Protein AF-A0ABD2MY37-F1 (afdb_monomer)

InterPro domains:
  IPR015381 XLF-like, N-terminal [PF09302] (1-107)
  IPR038051 XRCC4-like, N-terminal domain superfamily [G3DSA:2.170.210.10] (1-122)
  IPR052287 Non-homologous end-joining factor [PTHR32235] (2-159)

Secondary structure (DSSP, 8-state):
--EEEEETTEEEEEEEEE-SSEEEEEEE-SS-EEEEEEEHHHHHHHHHHH-TT----HHHHHHHHHHHHHTGGG-SEEEEEE-SSEEEEEEEEEETTEEEEEEEEEEEPPHHHHIIIIIHHHHHHHHHHHHHHHHHHHHHHHHHHHHHHHHHHT---SS--

Foldseek 3Di:
DWDWDDDPNAIKIWDWDDDPFWIWIWIDSPVWIWIDIGGLVRQVVQQCVQCVPDDDDSVVSVVVVVVCNVVVNQFPDWDWDDDPFWIKIWTWHDDPPDIRIGIDITGTDDPVVCCVPPVVVVVVVVVVVVVVVVVVVVVVVVVVVVVVVCVVPPDDDPPDD

Structure (mmCIF, N/CA/C/O backbone):
data_AF-A0ABD2MY37-F1
#
_entry.id   AF-A0ABD2MY37-F1
#
loop_
_atom_site.group_PDB
_atom_site.id
_atom_site.type_symbol
_atom_site.label_atom_id
_atom_site.label_alt_id
_atom_site.label_comp_id
_atom_site.label_asym_id
_atom_site.label_entity_id
_atom_site.label_seq_id
_atom_site.pdbx_PDB_ins_code
_atom_site.Cartn_x
_atom_site.Cartn_y
_atom_site.Cartn_z
_atom_site.occupancy
_atom_site.B_iso_or_equiv
_atom_site.auth_seq_id
_atom_site.auth_comp_id
_atom_site.auth_asym_id
_atom_site.auth_atom_id
_atom_site.pdbx_PDB_model_num
ATOM 1 N N . MET A 1 1 ? 4.924 -0.100 2.581 1.00 70.81 1 MET A N 1
ATOM 2 C CA . MET A 1 1 ? 4.901 -0.803 1.271 1.00 70.81 1 MET A CA 1
ATOM 3 C C . MET A 1 1 ? 3.492 -1.352 1.053 1.00 70.81 1 MET A C 1
ATOM 5 O O . MET A 1 1 ? 2.843 -1.621 2.055 1.00 70.81 1 MET A O 1
ATOM 9 N N . TRP A 1 2 ? 2.997 -1.470 -0.186 1.00 82.44 2 TRP A N 1
ATOM 10 C CA . TRP A 1 2 ? 1.712 -2.143 -0.443 1.00 82.44 2 TRP A CA 1
ATOM 11 C C . TRP A 1 2 ? 1.856 -3.650 -0.199 1.00 82.44 2 TRP A C 1
ATOM 13 O O . TRP A 1 2 ? 2.855 -4.245 -0.603 1.00 82.44 2 TRP A O 1
ATOM 23 N N . LYS A 1 3 ? 0.879 -4.252 0.475 1.00 85.56 3 LYS A N 1
ATOM 24 C CA . LYS A 1 3 ? 0.819 -5.679 0.797 1.00 85.56 3 LYS A CA 1
ATOM 25 C C . LYS A 1 3 ? -0.446 -6.271 0.202 1.00 85.56 3 LYS A C 1
ATOM 27 O O . LYS A 1 3 ? -1.499 -5.656 0.299 1.00 85.56 3 LYS A O 1
ATOM 32 N N . THR A 1 4 ? -0.337 -7.441 -0.411 1.00 87.56 4 THR A N 1
ATOM 33 C CA . THR A 1 4 ? -1.472 -8.180 -0.967 1.00 87.56 4 THR A CA 1
ATOM 34 C C . THR A 1 4 ? -1.980 -9.203 0.040 1.00 87.56 4 THR A C 1
ATOM 36 O O . THR A 1 4 ? -1.179 -9.832 0.731 1.00 87.56 4 THR A O 1
ATOM 39 N N . PHE A 1 5 ? -3.296 -9.393 0.084 1.00 85.94 5 PHE A N 1
ATOM 40 C CA . PHE A 1 5 ? -3.937 -10.484 0.815 1.00 85.94 5 PHE A CA 1
ATOM 41 C C . PHE A 1 5 ? -5.226 -10.916 0.113 1.00 85.94 5 PHE A C 1
ATOM 43 O O . PHE A 1 5 ? -5.773 -10.181 -0.714 1.00 85.94 5 PHE A O 1
ATOM 50 N N . VAL A 1 6 ? -5.691 -12.128 0.415 1.00 84.81 6 V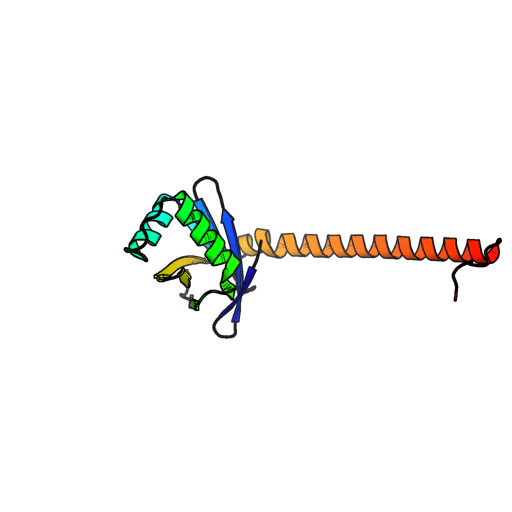AL A N 1
ATOM 51 C CA . VAL A 1 6 ? -6.912 -12.698 -0.166 1.00 84.81 6 VAL A CA 1
ATOM 52 C C . VAL A 1 6 ? -7.957 -12.838 0.931 1.00 84.81 6 VAL A C 1
ATOM 54 O O . VAL A 1 6 ? -7.678 -13.389 1.991 1.00 84.81 6 VAL A O 1
ATOM 57 N N . CYS A 1 7 ? -9.160 -12.333 0.676 1.00 83.50 7 CYS A N 1
ATOM 58 C CA . CYS A 1 7 ? -10.301 -12.436 1.580 1.00 83.50 7 CYS A CA 1
ATOM 59 C C . CYS A 1 7 ? -11.554 -12.703 0.738 1.00 83.50 7 CYS A C 1
ATOM 61 O O . CYS A 1 7 ? -11.788 -12.007 -0.252 1.00 83.50 7 CYS A O 1
ATOM 63 N N . ASP A 1 8 ? -12.320 -13.738 1.086 1.00 77.12 8 ASP A N 1
ATOM 64 C CA . ASP A 1 8 ? -13.559 -14.134 0.400 1.00 77.12 8 ASP A CA 1
ATOM 65 C C . ASP A 1 8 ? -13.419 -14.213 -1.135 1.00 77.12 8 ASP A C 1
ATOM 67 O O . ASP A 1 8 ? -14.175 -13.593 -1.885 1.00 77.12 8 ASP A O 1
ATOM 71 N N . ASN A 1 9 ? -12.396 -14.941 -1.610 1.00 79.75 9 ASN A N 1
ATOM 72 C CA . ASN A 1 9 ? -12.017 -15.099 -3.027 1.00 79.75 9 ASN A CA 1
ATOM 73 C C . ASN A 1 9 ? -11.660 -13.806 -3.785 1.00 79.75 9 ASN A C 1
ATOM 75 O O . ASN A 1 9 ? -11.432 -13.851 -4.993 1.00 79.75 9 ASN A O 1
ATOM 79 N N . ASN A 1 10 ? -11.563 -12.667 -3.102 1.00 84.31 10 ASN A N 1
ATOM 80 C CA . ASN A 1 10 ? -11.153 -11.401 -3.693 1.00 84.31 10 ASN A CA 1
ATOM 81 C C . ASN A 1 10 ? -9.738 -11.031 -3.245 1.00 84.31 10 ASN A C 1
ATOM 83 O O . ASN A 1 10 ? -9.351 -11.240 -2.093 1.00 84.31 10 ASN A O 1
ATOM 87 N N . GLN A 1 11 ? -8.966 -10.461 -4.168 1.00 86.44 11 GLN A N 1
ATOM 88 C CA . GLN A 1 11 ? -7.625 -9.968 -3.887 1.00 86.44 11 GLN A CA 1
ATOM 89 C C 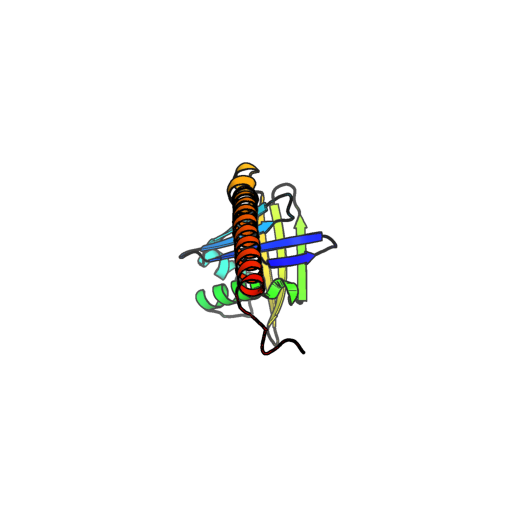. GLN A 1 11 ? -7.686 -8.497 -3.483 1.00 86.44 11 GLN A C 1
ATOM 91 O O . GLN A 1 11 ? -8.254 -7.667 -4.192 1.00 86.44 11 GLN A O 1
ATOM 96 N N . TYR A 1 12 ? -7.059 -8.184 -2.356 1.00 88.75 12 TYR A N 1
ATOM 97 C CA . TYR A 1 12 ? -6.966 -6.835 -1.822 1.00 88.75 12 TYR A CA 1
ATOM 98 C C . TYR A 1 12 ? -5.509 -6.427 -1.657 1.00 88.75 12 TYR A C 1
ATOM 100 O O . TYR A 1 12 ? -4.619 -7.264 -1.472 1.00 88.75 12 TYR A O 1
ATOM 108 N N . ILE A 1 13 ? -5.272 -5.120 -1.704 1.00 88.50 13 ILE A N 1
ATOM 109 C CA . ILE A 1 13 ? -3.998 -4.505 -1.355 1.00 88.50 13 ILE A CA 1
ATOM 110 C C . ILE A 1 13 ? -4.186 -3.521 -0.207 1.00 88.50 13 ILE A C 1
ATOM 112 O O . ILE A 1 13 ? -5.092 -2.696 -0.236 1.00 88.50 13 ILE A O 1
ATOM 116 N N . ILE A 1 14 ? -3.321 -3.588 0.799 1.00 89.44 14 ILE A N 1
ATOM 117 C CA . ILE A 1 14 ? -3.320 -2.688 1.952 1.00 89.44 14 ILE A CA 1
ATOM 118 C C . ILE A 1 14 ? -1.970 -1.991 2.089 1.00 89.44 14 ILE A C 1
ATOM 120 O O . ILE A 1 14 ? -0.916 -2.562 1.803 1.00 89.44 14 ILE A O 1
ATOM 124 N N . LYS A 1 15 ? -1.990 -0.734 2.516 1.00 87.62 15 LYS A N 1
ATOM 125 C CA . LYS A 1 15 ? -0.801 0.060 2.808 1.00 87.62 15 LYS A CA 1
ATOM 126 C C . LYS A 1 15 ? -1.043 0.886 4.055 1.00 87.62 15 LYS A C 1
ATOM 128 O O . LYS A 1 15 ? -2.003 1.646 4.123 1.00 87.62 15 LYS A O 1
ATOM 133 N N . VAL A 1 16 ? -0.096 0.804 4.978 1.00 87.81 16 VAL A N 1
ATOM 134 C CA . VAL A 1 16 ? -0.012 1.700 6.131 1.00 87.81 16 VAL A CA 1
ATOM 135 C C . VAL A 1 16 ? 1.004 2.786 5.837 1.00 87.81 16 VAL A C 1
ATOM 137 O O . VAL A 1 16 ? 2.106 2.502 5.356 1.00 87.81 16 VAL A O 1
ATOM 140 N N . VAL A 1 17 ? 0.624 4.024 6.121 1.00 85.81 17 VAL A N 1
ATOM 141 C CA . VAL A 1 17 ? 1.510 5.181 6.129 1.00 85.81 17 VAL A CA 1
ATOM 142 C C . VAL A 1 17 ? 1.514 5.725 7.556 1.00 85.81 17 VAL A C 1
ATOM 144 O O . VAL A 1 17 ? 0.526 6.328 7.978 1.00 85.81 17 VAL A O 1
ATOM 147 N N . PRO A 1 18 ? 2.580 5.470 8.333 1.00 81.19 18 PRO A N 1
ATOM 148 C CA . PRO A 1 18 ? 2.739 6.124 9.620 1.00 81.19 18 PRO A CA 1
ATOM 149 C C . PRO A 1 18 ? 3.044 7.607 9.375 1.00 81.19 18 PRO A C 1
ATOM 151 O O . PRO A 1 18 ? 4.025 7.933 8.710 1.00 81.19 18 PRO A O 1
ATOM 154 N N . LEU A 1 19 ? 2.201 8.493 9.901 1.00 82.44 19 LEU A N 1
ATOM 155 C CA . LEU A 1 19 ? 2.465 9.927 10.008 1.00 82.44 19 LEU A CA 1
ATOM 156 C C . LEU A 1 19 ? 2.884 10.252 11.457 1.00 82.44 19 LEU A C 1
ATOM 158 O O . LEU A 1 19 ? 2.853 9.381 12.339 1.00 82.44 19 LEU A O 1
ATOM 162 N N . GLU A 1 20 ? 3.317 11.493 11.700 1.00 75.56 20 GLU A N 1
ATOM 163 C CA . GLU A 1 20 ? 3.794 11.937 13.021 1.00 75.56 20 GLU A CA 1
ATOM 164 C C . GLU A 1 20 ? 2.711 11.763 14.095 1.00 75.56 20 GLU A C 1
ATOM 166 O O . GLU A 1 20 ? 2.955 11.089 15.093 1.00 75.56 20 GLU A O 1
ATOM 171 N N . ASN A 1 21 ? 1.486 12.236 13.834 1.00 78.12 21 ASN A N 1
ATOM 172 C CA . ASN A 1 21 ? 0.380 12.246 14.808 1.00 78.12 21 ASN A CA 1
ATOM 173 C C . ASN A 1 21 ? -0.788 11.307 14.462 1.00 78.12 21 ASN A C 1
ATOM 175 O O . ASN A 1 21 ? -1.758 11.197 15.216 1.00 78.12 21 ASN A O 1
ATOM 179 N N . CYS A 1 22 ? -0.721 10.640 13.313 1.00 84.75 22 CYS A N 1
ATOM 180 C CA . CYS A 1 22 ? -1.771 9.744 12.852 1.00 84.75 22 CYS A CA 1
ATOM 181 C C . CYS A 1 22 ? -1.207 8.554 12.075 1.00 84.75 22 CYS A C 1
ATOM 183 O O . CYS A 1 22 ? -0.044 8.517 11.669 1.00 84.75 22 CYS A O 1
ATOM 185 N N . ILE A 1 23 ? -2.045 7.546 11.883 1.00 85.38 23 ILE A N 1
ATOM 186 C CA . ILE A 1 23 ? -1.795 6.435 10.978 1.00 85.38 23 ILE A CA 1
ATOM 187 C C . ILE A 1 23 ? -2.839 6.502 9.882 1.00 85.38 23 ILE A C 1
ATOM 189 O O . ILE A 1 23 ? -4.039 6.510 10.152 1.00 85.38 23 ILE A O 1
ATOM 193 N N . GLN A 1 24 ? -2.370 6.512 8.642 1.00 87.62 24 GLN A N 1
ATOM 194 C CA . GLN A 1 24 ? -3.230 6.408 7.480 1.00 87.62 24 GLN A CA 1
ATOM 195 C C . GLN A 1 24 ? -3.181 4.976 6.952 1.00 87.62 24 GLN A C 1
ATOM 197 O O . GLN A 1 24 ? -2.118 4.462 6.590 1.00 87.62 24 GLN A O 1
ATOM 202 N N . VAL A 1 25 ? -4.343 4.336 6.882 1.00 88.25 25 VAL A N 1
ATOM 203 C CA . VAL A 1 25 ? -4.509 3.004 6.302 1.00 88.25 25 VAL A CA 1
ATOM 204 C C . VAL A 1 25 ? -5.254 3.151 4.987 1.00 88.25 25 VAL A C 1
ATOM 206 O O . VAL A 1 25 ? -6.350 3.701 4.941 1.00 88.25 25 VAL A O 1
ATOM 209 N N . ASN A 1 26 ? -4.646 2.663 3.910 1.00 87.88 26 ASN A N 1
ATOM 210 C CA . ASN A 1 26 ? -5.249 2.620 2.585 1.00 87.88 26 ASN A CA 1
ATOM 211 C C . ASN A 1 26 ? -5.486 1.164 2.191 1.00 87.88 26 ASN A C 1
ATOM 213 O O . ASN A 1 26 ? -4.550 0.365 2.209 1.00 87.88 26 ASN A O 1
ATOM 217 N N . LEU A 1 27 ? -6.708 0.835 1.795 1.00 89.06 27 LEU A N 1
ATOM 218 C CA . LEU A 1 27 ? -7.098 -0.470 1.274 1.00 89.06 27 LEU A CA 1
ATOM 219 C C . LEU A 1 27 ? -7.619 -0.294 -0.150 1.00 89.06 27 LEU A C 1
ATOM 221 O O . LEU A 1 27 ? -8.359 0.644 -0.413 1.00 89.06 27 LEU A O 1
ATOM 225 N N . SER A 1 28 ? -7.286 -1.187 -1.073 1.00 87.00 28 SER A N 1
ATOM 226 C CA . SER A 1 28 ? -7.844 -1.166 -2.423 1.00 87.00 28 SER A CA 1
ATOM 227 C C . SER A 1 28 ? -8.128 -2.572 -2.934 1.00 87.00 28 SER A C 1
ATOM 229 O O . SER A 1 28 ? -7.407 -3.516 -2.624 1.00 87.00 28 SER A O 1
ATOM 231 N N . ASP A 1 29 ? -9.180 -2.701 -3.738 1.00 86.62 29 ASP A N 1
ATOM 232 C CA . ASP A 1 29 ? -9.508 -3.903 -4.515 1.00 86.62 29 ASP A CA 1
ATOM 233 C C . ASP A 1 29 ? -9.112 -3.758 -5.994 1.00 86.62 29 ASP A C 1
ATOM 235 O O . ASP A 1 29 ? -9.683 -4.406 -6.870 1.00 86.62 29 ASP A O 1
ATOM 239 N N . LEU A 1 30 ? -8.162 -2.855 -6.277 1.00 80.25 30 LEU A N 1
ATOM 240 C CA . LEU A 1 30 ? -7.703 -2.440 -7.610 1.00 80.25 30 LEU A CA 1
ATOM 241 C C . LEU A 1 30 ? -8.762 -1.726 -8.468 1.00 80.25 30 LEU A C 1
ATOM 243 O O . LEU A 1 30 ? -8.435 -1.254 -9.555 1.00 80.25 30 LEU A O 1
ATOM 247 N N . LYS A 1 31 ? -10.003 -1.606 -7.986 1.00 81.25 31 LYS A N 1
ATOM 248 C CA . LYS A 1 31 ? -11.080 -0.830 -8.622 1.00 81.25 31 LYS A CA 1
ATOM 249 C C . LYS A 1 31 ? -11.370 0.450 -7.854 1.00 81.25 31 LYS A C 1
ATOM 251 O O . LYS A 1 31 ? -11.595 1.502 -8.436 1.00 81.25 31 LYS A O 1
ATOM 256 N N . THR A 1 32 ? -11.379 0.336 -6.536 1.00 83.12 32 THR A N 1
ATOM 257 C CA . THR A 1 32 ? -11.668 1.408 -5.594 1.00 83.12 32 THR A CA 1
ATOM 258 C C . THR A 1 32 ? -10.631 1.407 -4.487 1.00 83.12 32 THR A C 1
ATOM 260 O O . THR A 1 32 ? -9.975 0.396 -4.222 1.00 83.12 32 THR A O 1
ATOM 263 N N . ILE A 1 33 ? -10.445 2.564 -3.861 1.00 86.75 33 ILE A N 1
ATOM 264 C CA . ILE A 1 33 ? -9.562 2.727 -2.713 1.00 86.75 33 ILE A CA 1
ATOM 265 C C . ILE A 1 33 ? -10.369 3.306 -1.558 1.00 86.75 33 ILE A C 1
ATOM 267 O O . ILE A 1 33 ? -11.174 4.225 -1.729 1.00 86.75 33 ILE A O 1
ATOM 271 N N . TRP A 1 34 ? -10.162 2.730 -0.385 1.00 90.44 34 TRP A N 1
ATOM 272 C CA . TRP A 1 34 ? -10.716 3.185 0.870 1.00 90.44 34 TRP A CA 1
ATOM 273 C C . TRP A 1 34 ? -9.592 3.639 1.785 1.00 90.44 34 TRP A C 1
ATOM 275 O O . TRP A 1 34 ? -8.512 3.045 1.800 1.00 90.44 34 TRP A O 1
ATOM 285 N N . ARG A 1 35 ? -9.858 4.687 2.558 1.00 89.38 35 ARG A N 1
ATOM 286 C CA . ARG A 1 35 ? -8.905 5.270 3.492 1.00 89.38 35 ARG A CA 1
ATOM 287 C C . ARG A 1 35 ? -9.539 5.494 4.846 1.00 89.38 35 ARG A C 1
ATOM 289 O O . ARG A 1 35 ? -10.676 5.957 4.946 1.00 89.38 35 ARG A O 1
ATOM 296 N N . GLU A 1 36 ? -8.754 5.219 5.871 1.00 90.31 36 GLU A N 1
ATOM 297 C CA . GLU A 1 36 ? -9.007 5.693 7.221 1.00 90.31 36 GLU A CA 1
ATOM 298 C C . GLU A 1 36 ? -7.760 6.403 7.746 1.00 90.31 36 GLU A C 1
ATOM 300 O O . GLU A 1 36 ? -6.635 5.943 7.535 1.00 90.31 36 GLU A O 1
ATOM 305 N N . GLU A 1 37 ? -7.972 7.528 8.421 1.00 86.75 37 GLU A N 1
ATOM 306 C CA . GLU A 1 37 ? -6.943 8.249 9.162 1.00 86.75 37 GLU A CA 1
ATOM 307 C C . GLU A 1 37 ? -7.290 8.171 10.648 1.00 86.75 37 GLU A C 1
ATOM 309 O O . GLU A 1 37 ? -8.348 8.627 11.082 1.00 86.75 37 GLU A O 1
ATOM 314 N N . LEU A 1 38 ? -6.408 7.551 11.427 1.00 84.38 38 LEU A N 1
ATOM 315 C CA . LEU A 1 38 ? -6.577 7.352 12.862 1.00 84.38 38 LEU A CA 1
ATOM 316 C C . LEU A 1 38 ? -5.535 8.178 13.611 1.00 84.38 38 LEU A C 1
ATOM 318 O O . LEU A 1 38 ? -4.338 7.991 13.402 1.00 84.38 38 LEU A O 1
ATOM 322 N N . SER A 1 39 ? -5.971 9.077 14.494 1.00 84.00 39 SER A N 1
ATOM 323 C CA . SER A 1 39 ? -5.079 9.736 15.457 1.00 84.00 39 SER A CA 1
ATOM 324 C C . SER A 1 39 ? -4.595 8.741 16.516 1.00 84.00 39 SER A C 1
ATOM 326 O O . SER A 1 39 ? -5.273 7.746 16.784 1.00 84.00 39 SER A O 1
ATOM 328 N N . HIS A 1 40 ? -3.445 9.009 17.144 1.00 77.44 40 HIS A N 1
ATOM 329 C CA . HIS A 1 40 ? -2.895 8.134 18.198 1.00 77.44 40 HIS A CA 1
ATOM 330 C C . HIS A 1 40 ? -3.863 7.922 19.367 1.00 77.44 40 HIS A C 1
ATOM 332 O O . HIS A 1 40 ? -3.985 6.803 19.868 1.00 77.44 40 HIS A O 1
ATOM 338 N N . GLU A 1 41 ? -4.614 8.961 19.737 1.00 75.19 41 GLU A N 1
ATOM 339 C CA . GLU A 1 41 ? -5.650 8.895 20.773 1.00 75.19 41 GLU A CA 1
ATOM 340 C C . GLU A 1 41 ? -6.788 7.947 20.373 1.00 75.19 41 GLU A C 1
ATOM 342 O O . GLU A 1 41 ? -7.142 7.033 21.119 1.00 75.19 41 GLU A O 1
ATOM 347 N N . ASN A 1 42 ? -7.330 8.106 19.159 1.00 79.00 42 ASN A N 1
ATOM 348 C CA . ASN A 1 42 ? -8.424 7.267 18.662 1.00 79.00 42 ASN A CA 1
ATOM 349 C C . ASN A 1 42 ? -7.989 5.814 18.485 1.00 79.00 42 ASN A C 1
ATOM 351 O O . ASN A 1 42 ? -8.755 4.891 18.757 1.00 79.00 42 ASN A O 1
ATOM 355 N N . LEU A 1 43 ? -6.753 5.614 18.042 1.00 78.69 43 LEU A N 1
ATOM 356 C CA . LEU A 1 43 ? -6.151 4.306 17.868 1.00 78.69 43 LEU A CA 1
ATOM 357 C C . LEU A 1 43 ? -5.978 3.600 19.216 1.00 78.69 43 LEU A C 1
ATOM 359 O O . LEU A 1 43 ? -6.385 2.448 19.353 1.00 78.69 43 LEU A O 1
ATOM 363 N N . SER A 1 44 ? -5.454 4.301 20.221 1.00 75.38 44 SER A N 1
ATOM 364 C CA . SER A 1 44 ? -5.276 3.760 21.572 1.00 75.38 44 SER A CA 1
ATOM 365 C C . SER A 1 44 ? -6.613 3.463 22.247 1.00 75.38 44 SER A C 1
ATOM 367 O O . SER A 1 44 ? -6.758 2.419 22.883 1.00 75.38 44 SER A O 1
ATOM 369 N N . ASN A 1 45 ? -7.613 4.330 22.069 1.00 78.75 45 ASN A N 1
ATOM 370 C CA . ASN A 1 45 ? -8.960 4.118 22.598 1.00 78.75 45 ASN A CA 1
ATOM 371 C C . ASN A 1 45 ? -9.633 2.905 21.948 1.00 78.75 45 ASN A C 1
ATOM 373 O O . ASN A 1 45 ? -10.048 1.994 22.661 1.00 78.75 45 ASN A O 1
ATOM 377 N N . ARG A 1 46 ? -9.646 2.817 20.610 1.00 79.19 46 ARG A N 1
ATOM 378 C CA . ARG A 1 46 ? -10.211 1.655 19.901 1.00 79.19 46 ARG A CA 1
ATOM 379 C C . ARG A 1 46 ? -9.477 0.360 20.222 1.00 79.19 46 ARG A C 1
ATOM 381 O O . ARG A 1 46 ? -10.103 -0.690 20.338 1.00 79.19 46 ARG A O 1
ATOM 388 N N . PHE A 1 47 ? -8.158 0.417 20.387 1.00 78.31 47 PHE A N 1
ATOM 389 C CA . PHE A 1 47 ? -7.379 -0.756 20.760 1.00 78.31 47 PHE A CA 1
ATOM 390 C C . PHE A 1 47 ? -7.726 -1.251 22.168 1.00 78.31 47 PHE A C 1
ATOM 392 O O . PHE A 1 47 ? -7.914 -2.453 22.349 1.00 78.31 47 PHE A O 1
ATOM 399 N N . LYS A 1 48 ? -7.865 -0.338 23.141 1.00 77.06 48 LYS A N 1
ATOM 400 C CA . LYS A 1 48 ? -8.296 -0.659 24.513 1.00 77.06 48 LYS A CA 1
ATOM 401 C C . LYS A 1 48 ? -9.731 -1.181 24.560 1.00 77.06 48 LYS A C 1
ATOM 403 O O . LYS A 1 48 ? -10.005 -2.120 25.299 1.00 77.06 48 LYS A O 1
ATOM 408 N N . GLU A 1 49 ? -10.635 -0.610 23.767 1.00 77.19 49 GLU A N 1
ATOM 409 C CA . GLU A 1 49 ? -12.018 -1.085 23.660 1.00 77.19 49 GLU A CA 1
ATOM 410 C C . GLU A 1 49 ? -12.087 -2.505 23.090 1.00 77.19 49 GLU A C 1
ATOM 412 O O . GLU A 1 49 ? -12.789 -3.357 23.635 1.00 77.19 49 GLU A O 1
ATOM 417 N N . ALA A 1 50 ? -11.328 -2.781 22.026 1.00 72.00 50 ALA A N 1
ATOM 418 C CA . ALA A 1 50 ? -11.314 -4.087 21.374 1.00 72.00 50 ALA A CA 1
ATOM 419 C C . ALA A 1 50 ? -10.526 -5.152 22.159 1.00 72.00 50 ALA A C 1
ATOM 421 O O . ALA A 1 50 ? -10.813 -6.343 22.029 1.00 72.00 50 ALA A O 1
ATOM 422 N N . ASN A 1 51 ? -9.549 -4.739 22.974 1.00 71.75 51 ASN A N 1
ATOM 423 C CA . ASN A 1 51 ? -8.645 -5.620 23.710 1.00 71.75 51 ASN A CA 1
ATOM 424 C C . ASN A 1 51 ? -8.466 -5.137 25.158 1.00 71.75 51 ASN A C 1
ATOM 426 O O . ASN A 1 51 ? -7.365 -4.782 25.575 1.00 71.75 51 ASN A O 1
ATOM 430 N N . GLN A 1 52 ? -9.545 -5.166 25.948 1.00 65.06 52 GLN A N 1
ATOM 431 C CA . GLN A 1 52 ? -9.551 -4.721 27.355 1.00 65.06 52 GLN A CA 1
ATOM 432 C C . GLN A 1 52 ? -8.485 -5.406 28.238 1.00 65.06 52 GLN A C 1
ATOM 434 O O . GLN A 1 52 ? -8.123 -4.882 29.288 1.00 65.06 52 GLN A O 1
ATOM 439 N N . SER A 1 53 ? -7.964 -6.564 27.820 1.00 60.16 53 SER A N 1
ATOM 440 C CA . SER A 1 53 ? -6.918 -7.326 28.511 1.00 60.16 53 SER A CA 1
ATOM 441 C C . SER A 1 53 ? -5.478 -6.948 28.128 1.00 60.16 53 SER A C 1
ATOM 443 O O . SER A 1 53 ? -4.547 -7.379 28.804 1.00 60.16 53 SER A O 1
ATOM 445 N N . LEU A 1 54 ? -5.267 -6.178 27.055 1.00 62.66 54 LEU A N 1
ATOM 446 C CA . LEU A 1 54 ? -3.943 -5.787 26.557 1.00 62.66 54 LEU A CA 1
ATOM 447 C C . LEU A 1 54 ? -3.634 -4.343 26.978 1.00 62.66 54 LEU A C 1
ATOM 449 O O . LEU A 1 54 ? -4.008 -3.378 26.316 1.00 62.66 54 LEU A O 1
ATOM 453 N N . GLY A 1 55 ? -2.939 -4.193 28.107 1.00 54.66 55 GLY A N 1
ATOM 454 C CA . GLY A 1 55 ? -2.371 -2.912 28.526 1.00 54.66 55 GLY A CA 1
ATOM 455 C C . GLY A 1 55 ? -1.117 -2.588 27.713 1.00 54.66 55 GLY A C 1
ATOM 456 O O . GLY A 1 55 ? -0.118 -3.294 27.821 1.00 54.66 55 GLY A O 1
ATOM 457 N N . GLY A 1 56 ? -1.157 -1.525 26.909 1.00 60.00 56 GLY A N 1
ATOM 458 C CA . GLY A 1 56 ? -0.015 -1.047 26.126 1.00 60.00 56 GLY A CA 1
ATOM 459 C C . GLY A 1 56 ? 0.070 0.480 26.104 1.00 60.00 56 GLY A C 1
ATOM 460 O O . GLY A 1 56 ? -0.950 1.167 26.166 1.00 60.00 56 GLY A O 1
ATOM 461 N N . THR A 1 57 ? 1.293 1.009 26.038 1.00 64.44 57 THR A N 1
ATOM 462 C CA . THR A 1 57 ? 1.574 2.417 25.720 1.00 64.44 57 THR A CA 1
ATOM 463 C C . THR A 1 57 ? 1.226 2.710 24.259 1.00 64.44 57 THR A C 1
ATOM 465 O O . THR A 1 57 ? 1.320 1.822 23.415 1.00 64.44 57 THR A O 1
ATOM 468 N N . GLU A 1 58 ? 0.838 3.949 23.946 1.00 67.62 58 GLU A N 1
ATOM 469 C CA . GLU A 1 58 ? 0.358 4.359 22.609 1.00 67.62 58 GLU A CA 1
ATOM 470 C C . GLU A 1 58 ? 1.338 3.986 21.481 1.00 67.62 58 GLU A C 1
ATOM 472 O O . GLU A 1 58 ? 0.939 3.531 20.409 1.00 67.62 58 GLU A O 1
ATOM 477 N N . GLU A 1 59 ? 2.636 4.099 21.759 1.00 67.88 59 GLU A N 1
ATOM 478 C CA . GLU A 1 59 ? 3.716 3.786 20.823 1.00 67.88 59 GLU A CA 1
ATOM 479 C C . GLU A 1 59 ? 3.813 2.279 20.522 1.00 67.88 59 GLU A C 1
ATOM 481 O O . GLU A 1 59 ? 3.913 1.878 19.362 1.00 67.88 59 GLU A O 1
ATOM 486 N N . ASN A 1 60 ? 3.638 1.431 21.540 1.00 74.44 60 ASN A N 1
ATOM 487 C CA . ASN A 1 60 ? 3.595 -0.023 21.376 1.00 74.44 60 ASN A CA 1
ATOM 488 C C . ASN A 1 60 ? 2.335 -0.455 20.603 1.00 74.44 60 ASN A C 1
ATOM 490 O O . ASN A 1 60 ? 2.392 -1.341 19.754 1.00 74.44 60 ASN A O 1
ATOM 494 N N . VAL A 1 61 ? 1.194 0.208 20.830 1.00 75.62 61 VAL A N 1
ATOM 495 C CA . VAL A 1 61 ? -0.041 -0.080 20.080 1.00 75.62 61 VAL A CA 1
ATOM 496 C C . VAL A 1 61 ? 0.119 0.273 18.597 1.00 75.62 61 VAL A C 1
ATOM 498 O O . VAL A 1 61 ? -0.284 -0.503 17.727 1.00 75.62 61 VAL A O 1
ATOM 501 N N . LYS A 1 62 ? 0.750 1.411 18.287 1.00 76.69 62 LYS A N 1
ATOM 502 C CA . LYS A 1 62 ? 1.068 1.811 16.908 1.00 76.69 62 LYS A CA 1
ATOM 503 C C . LYS A 1 62 ? 1.931 0.762 16.210 1.00 76.69 62 LYS A C 1
ATOM 505 O O . LYS A 1 62 ? 1.602 0.344 15.099 1.00 76.69 62 LYS A O 1
ATOM 510 N N . GLU A 1 63 ? 3.001 0.307 16.853 1.00 79.31 63 GLU A N 1
ATOM 511 C CA . GLU A 1 63 ? 3.870 -0.736 16.301 1.00 79.31 63 GLU A CA 1
ATOM 512 C C . GLU A 1 63 ? 3.142 -2.074 16.128 1.00 79.31 63 GLU A C 1
ATOM 514 O O . GLU A 1 63 ? 3.281 -2.719 15.085 1.00 79.31 63 GLU A O 1
ATOM 519 N N . GLN A 1 64 ? 2.300 -2.467 17.086 1.00 79.62 64 GLN A N 1
ATOM 520 C CA . GLN A 1 64 ? 1.477 -3.677 16.993 1.00 79.62 64 GLN A CA 1
ATOM 521 C C . GLN A 1 64 ? 0.488 -3.626 15.827 1.00 79.62 64 GLN A C 1
ATOM 523 O O . GLN A 1 64 ? 0.313 -4.610 15.115 1.00 79.62 64 GLN A O 1
ATOM 528 N N . ILE A 1 65 ? -0.132 -2.476 15.567 1.00 79.12 65 ILE A N 1
ATOM 529 C CA . ILE A 1 65 ? -1.044 -2.327 14.429 1.00 79.12 65 ILE A CA 1
ATOM 530 C C . ILE A 1 65 ? -0.279 -2.343 13.101 1.00 79.12 65 ILE A C 1
ATOM 532 O O . ILE A 1 65 ? -0.711 -2.981 12.139 1.00 79.12 65 ILE A O 1
ATOM 536 N N . ILE A 1 66 ? 0.878 -1.681 13.035 1.00 81.94 66 ILE A N 1
ATOM 537 C CA . ILE A 1 66 ? 1.725 -1.690 11.835 1.00 81.94 66 ILE A CA 1
ATOM 538 C C . ILE A 1 66 ? 2.204 -3.114 11.530 1.00 81.94 66 ILE A C 1
ATOM 540 O O . ILE A 1 66 ? 2.146 -3.548 10.379 1.00 81.94 66 ILE A O 1
ATOM 544 N N . THR A 1 67 ? 2.659 -3.853 12.542 1.00 82.88 67 THR A N 1
ATOM 545 C CA . THR A 1 67 ? 3.087 -5.252 12.393 1.00 82.88 67 THR A CA 1
ATOM 546 C C . THR A 1 67 ? 1.925 -6.156 12.000 1.00 82.88 67 THR A C 1
ATOM 548 O O . THR A 1 67 ? 2.075 -6.954 11.078 1.00 82.88 67 THR A O 1
ATOM 551 N N . LEU A 1 68 ? 0.743 -5.966 12.587 1.00 82.75 68 LEU A N 1
ATOM 552 C CA . LEU A 1 68 ? -0.470 -6.702 12.236 1.00 82.75 68 LEU A CA 1
ATOM 553 C C . LEU A 1 68 ? -0.880 -6.506 10.772 1.00 82.75 68 LEU A C 1
ATOM 555 O O . LEU A 1 68 ? -1.216 -7.472 10.093 1.00 82.75 68 LEU A O 1
ATOM 559 N N . ILE A 1 69 ? -0.801 -5.279 10.252 1.00 82.31 69 ILE A N 1
ATOM 560 C CA . ILE A 1 69 ? -1.097 -5.022 8.837 1.00 82.31 69 ILE A CA 1
ATOM 561 C C . ILE A 1 69 ? 0.026 -5.544 7.929 1.00 82.31 69 ILE A C 1
ATOM 563 O O . ILE A 1 69 ? -0.241 -6.062 6.844 1.00 82.31 69 ILE A O 1
ATOM 567 N N . ASN A 1 70 ? 1.288 -5.446 8.353 1.00 82.31 70 ASN A N 1
ATOM 568 C CA . ASN A 1 70 ? 2.409 -5.999 7.591 1.00 82.31 70 ASN A CA 1
ATOM 569 C C . ASN A 1 70 ? 2.346 -7.530 7.482 1.00 82.31 70 ASN A C 1
ATOM 571 O O . ASN A 1 70 ? 2.728 -8.064 6.437 1.00 82.31 70 ASN A O 1
ATOM 575 N N . ASN A 1 71 ? 1.811 -8.193 8.509 1.00 81.50 71 ASN A N 1
ATOM 576 C CA . ASN A 1 71 ? 1.650 -9.642 8.606 1.00 81.50 71 ASN A CA 1
ATOM 577 C C . ASN A 1 71 ? 0.190 -10.073 8.393 1.00 81.50 71 ASN A C 1
ATOM 579 O O . ASN A 1 71 ? -0.242 -11.099 8.907 1.00 81.50 71 ASN A O 1
ATOM 583 N N . ILE A 1 72 ? -0.586 -9.318 7.610 1.00 80.56 72 ILE A N 1
ATOM 584 C CA . ILE A 1 72 ? -2.012 -9.607 7.387 1.00 80.56 72 ILE A CA 1
ATOM 585 C C . ILE A 1 72 ? -2.268 -11.002 6.786 1.00 80.56 72 ILE A C 1
ATOM 587 O O . ILE A 1 72 ? -3.322 -11.584 7.014 1.00 80.56 72 ILE A O 1
ATOM 591 N N . ASN A 1 73 ? -1.295 -11.568 6.065 1.00 75.06 73 ASN A N 1
ATOM 592 C CA . ASN A 1 73 ? -1.375 -12.932 5.526 1.00 75.06 73 ASN A CA 1
ATOM 593 C C . ASN A 1 73 ? -1.211 -14.022 6.598 1.00 75.06 73 ASN A C 1
ATOM 595 O O . ASN A 1 73 ? -1.608 -15.159 6.373 1.00 75.06 73 ASN A O 1
ATOM 599 N N . GLU A 1 74 ? -0.632 -13.678 7.746 1.00 77.69 74 GLU A N 1
ATOM 600 C CA . GLU A 1 74 ? -0.473 -14.557 8.909 1.00 77.69 74 GLU A CA 1
ATOM 601 C C . GLU A 1 74 ? -1.593 -14.335 9.937 1.00 77.69 74 GLU A C 1
ATOM 603 O O . GLU A 1 74 ? -1.643 -15.007 10.969 1.00 77.69 74 GLU A O 1
ATOM 608 N N . ALA A 1 75 ? -2.504 -13.390 9.673 1.00 77.12 75 ALA A N 1
ATOM 609 C CA . ALA A 1 75 ? -3.634 -13.133 10.546 1.00 77.12 75 ALA A CA 1
ATOM 610 C C . ALA A 1 75 ? -4.546 -14.365 10.612 1.00 77.12 75 ALA A C 1
ATOM 612 O O . ALA A 1 75 ? -4.868 -14.994 9.604 1.00 77.12 75 ALA A O 1
ATOM 613 N N . MET A 1 76 ? -5.008 -14.678 11.821 1.00 74.06 76 MET A N 1
ATOM 614 C CA . MET A 1 76 ? -5.886 -15.818 12.078 1.00 74.06 76 MET A CA 1
ATOM 615 C C . MET A 1 76 ? -7.228 -15.670 11.356 1.00 74.06 76 MET A C 1
ATOM 617 O O . MET A 1 76 ? -7.806 -16.656 10.897 1.00 74.06 76 MET A O 1
ATOM 621 N N . LYS A 1 77 ? -7.747 -14.440 11.281 1.00 80.56 77 LYS A N 1
ATOM 622 C CA . LYS A 1 77 ? -8.998 -14.139 10.588 1.00 80.56 77 LYS A CA 1
ATOM 623 C C . LYS A 1 77 ? -8.980 -12.716 10.049 1.00 80.56 77 LYS A C 1
ATOM 625 O O . LYS A 1 77 ? -8.675 -11.777 10.780 1.00 80.56 77 LYS A O 1
ATOM 630 N N . VAL A 1 78 ? -9.376 -12.561 8.791 1.00 84.94 78 VAL A N 1
ATOM 631 C CA . VAL A 1 78 ? -9.621 -11.261 8.161 1.00 84.94 78 VAL A CA 1
ATOM 632 C C . VAL A 1 78 ? -11.045 -11.269 7.628 1.00 84.94 78 VAL A C 1
ATOM 634 O O . VAL A 1 78 ? -11.421 -12.188 6.903 1.00 84.94 78 VAL A O 1
ATOM 637 N N . GLN A 1 79 ? -11.847 -10.283 8.020 1.00 84.75 79 GLN A N 1
ATOM 638 C CA . GLN A 1 79 ? -13.218 -10.111 7.543 1.00 84.75 79 GLN A CA 1
ATOM 639 C C . GLN A 1 79 ? -13.371 -8.725 6.932 1.00 84.75 79 GLN A C 1
ATOM 641 O O . GLN A 1 79 ? -12.926 -7.735 7.515 1.00 84.75 79 GLN A O 1
ATOM 646 N N . ILE A 1 80 ? -14.010 -8.667 5.766 1.00 85.88 80 ILE A N 1
ATOM 647 C CA . ILE A 1 80 ? -14.304 -7.418 5.070 1.00 85.88 80 ILE A CA 1
ATOM 648 C C . ILE A 1 80 ? -15.813 -7.293 4.914 1.00 85.88 80 ILE A C 1
ATOM 650 O O . ILE A 1 80 ? -16.446 -8.090 4.227 1.00 85.88 80 ILE A O 1
ATOM 654 N N . GLU A 1 81 ? -16.383 -6.245 5.497 1.00 85.06 81 GLU A N 1
ATOM 655 C CA . GLU A 1 81 ? -17.783 -5.885 5.305 1.00 85.06 81 GLU A CA 1
ATOM 656 C C . GLU A 1 81 ? -17.875 -4.604 4.476 1.00 85.06 81 GLU A C 1
ATOM 658 O O . GLU A 1 81 ? -17.541 -3.507 4.931 1.00 85.06 81 GLU A O 1
ATOM 663 N N . LYS A 1 82 ? -18.340 -4.736 3.229 1.00 81.31 82 LYS A N 1
ATOM 664 C CA . LYS A 1 82 ? -18.575 -3.592 2.341 1.00 81.31 82 LYS A CA 1
ATOM 665 C C . LYS A 1 82 ? -19.969 -3.014 2.595 1.00 81.31 82 LYS A C 1
ATOM 667 O O . LYS A 1 82 ? -20.974 -3.685 2.375 1.00 81.31 82 LYS A O 1
ATOM 672 N N . LYS A 1 83 ? -20.030 -1.747 2.998 1.00 80.44 83 LYS A N 1
ATOM 673 C CA . LYS A 1 83 ? -21.231 -0.901 2.961 1.00 80.44 83 LYS A CA 1
ATOM 674 C C . LYS A 1 83 ? -21.113 0.070 1.778 1.00 80.44 83 LYS A C 1
ATOM 676 O O . LYS A 1 83 ? -20.052 0.214 1.176 1.00 80.44 83 LYS A O 1
ATOM 681 N N . SER A 1 84 ? -22.211 0.722 1.398 1.00 73.88 84 SER A N 1
ATOM 682 C CA . SER A 1 84 ? -22.296 1.533 0.168 1.00 73.88 84 SER A CA 1
ATOM 683 C C . SER A 1 84 ? -21.188 2.591 0.021 1.00 73.88 84 SER A C 1
ATOM 685 O O . SER A 1 84 ? -20.671 2.787 -1.078 1.00 73.88 84 SER A O 1
ATOM 687 N N . LEU A 1 85 ? -20.805 3.251 1.119 1.00 78.69 85 LEU A N 1
ATOM 688 C CA . LEU A 1 85 ? -19.793 4.321 1.147 1.00 78.69 85 LEU A CA 1
ATOM 689 C C . LEU A 1 85 ? -18.607 4.030 2.080 1.00 78.69 85 LEU A C 1
ATOM 691 O O . LEU A 1 85 ? -17.624 4.773 2.085 1.00 78.69 85 LEU A O 1
ATOM 695 N N . SER A 1 86 ? -18.683 2.954 2.860 1.00 85.75 86 SER A N 1
ATOM 696 C CA . SER A 1 86 ? -17.684 2.594 3.863 1.00 85.75 86 SER A CA 1
ATOM 697 C C . SER A 1 86 ? -17.363 1.108 3.819 1.00 85.75 86 SER A C 1
ATOM 699 O O . SER A 1 86 ? -18.175 0.288 3.400 1.00 85.75 86 SER A O 1
ATOM 701 N N . LEU A 1 87 ? -16.160 0.754 4.243 1.00 88.69 87 LEU A N 1
ATOM 702 C CA . LEU A 1 87 ? -15.681 -0.615 4.308 1.00 88.69 87 LEU A CA 1
ATOM 703 C C . LEU A 1 87 ? -15.153 -0.861 5.716 1.00 88.69 87 LEU A C 1
ATOM 705 O O . LEU A 1 87 ? -14.249 -0.159 6.160 1.00 88.69 87 LEU A O 1
ATOM 709 N N . SER A 1 88 ? -15.722 -1.844 6.411 1.00 87.19 88 SER A N 1
ATOM 710 C CA . SER A 1 88 ? -15.167 -2.334 7.672 1.00 87.19 88 SER A CA 1
ATOM 711 C C . SER A 1 88 ? -14.178 -3.459 7.379 1.00 87.19 88 SER A C 1
ATOM 713 O O . SER A 1 88 ? -14.500 -4.407 6.659 1.00 87.19 88 SER A O 1
ATOM 715 N N . LEU A 1 89 ? -12.958 -3.326 7.895 1.00 86.00 89 LEU A N 1
ATOM 716 C CA . LEU A 1 89 ? -11.917 -4.345 7.851 1.00 86.00 89 LEU A CA 1
ATOM 717 C C . LEU A 1 89 ? -11.619 -4.778 9.281 1.00 86.00 89 LEU A C 1
ATOM 719 O O . LEU A 1 89 ? -11.010 -4.036 10.052 1.00 86.00 89 LEU A O 1
ATOM 723 N N . LYS A 1 90 ? -12.008 -6.005 9.614 1.00 86.81 90 LYS A N 1
ATOM 724 C CA . LYS A 1 90 ? -11.749 -6.607 10.916 1.00 86.81 90 LYS A CA 1
ATOM 725 C C . LYS A 1 90 ? -10.628 -7.624 10.804 1.00 86.81 90 LYS A C 1
ATOM 727 O O . LYS A 1 90 ? -10.710 -8.563 10.012 1.00 86.81 90 LYS A O 1
ATOM 732 N N . ILE A 1 91 ? -9.591 -7.440 11.608 1.00 84.94 91 ILE A N 1
ATOM 733 C CA . ILE A 1 91 ? -8.422 -8.312 11.650 1.00 84.94 91 ILE A CA 1
ATOM 734 C C . ILE A 1 91 ? -8.324 -8.909 13.050 1.00 84.94 91 ILE A C 1
ATOM 736 O O . ILE A 1 91 ? -8.314 -8.190 14.050 1.00 84.94 91 ILE A O 1
ATOM 740 N N . THR A 1 92 ? -8.232 -10.233 13.103 1.00 82.75 92 THR A N 1
ATOM 741 C CA . THR A 1 92 ? -7.939 -10.999 14.311 1.00 82.75 92 THR A CA 1
ATOM 742 C C . THR A 1 92 ? -6.598 -11.691 14.124 1.00 82.75 92 THR A C 1
ATOM 744 O O . THR A 1 92 ? -6.436 -12.509 13.216 1.00 82.75 92 THR A O 1
ATOM 747 N N . SER A 1 93 ? -5.642 -11.383 14.994 1.00 81.81 93 SER A N 1
ATOM 748 C CA . SER A 1 93 ? -4.341 -12.049 15.056 1.00 81.81 93 SER A CA 1
ATOM 749 C C . SER A 1 93 ? -4.143 -12.708 16.416 1.00 81.81 93 SER A C 1
ATOM 751 O O . SER A 1 93 ? -4.729 -12.282 17.409 1.00 81.81 93 SER A O 1
ATOM 753 N N . LYS A 1 94 ? -3.321 -13.756 16.475 1.00 77.56 94 LYS A N 1
ATOM 754 C CA . LYS A 1 94 ? -2.966 -14.417 17.731 1.00 77.56 94 LYS A CA 1
ATOM 755 C C . LYS A 1 94 ? -1.649 -13.839 18.242 1.00 77.56 94 LYS A C 1
ATOM 757 O O . LYS A 1 94 ? -0.612 -14.015 17.610 1.00 77.56 94 LYS A O 1
ATOM 762 N N . LEU A 1 95 ? -1.698 -13.171 19.388 1.00 71.44 95 LEU A N 1
ATOM 763 C CA . LEU A 1 95 ? -0.532 -12.693 20.118 1.00 71.44 95 LEU A CA 1
ATOM 764 C C . LEU A 1 95 ? -0.306 -13.617 21.321 1.00 71.44 95 LEU A C 1
ATOM 766 O O . LEU A 1 95 ? -0.869 -13.413 22.396 1.00 71.44 95 LEU A O 1
ATOM 770 N N . ASP A 1 96 ? 0.505 -14.652 21.114 1.00 68.62 96 ASP A N 1
ATOM 771 C CA . ASP A 1 96 ? 0.869 -15.652 22.124 1.00 68.62 96 ASP A CA 1
ATOM 772 C C . ASP A 1 96 ? -0.362 -16.348 22.758 1.00 68.62 96 ASP A C 1
ATOM 774 O O . ASP A 1 96 ? -0.940 -17.259 22.153 1.00 68.62 96 ASP A O 1
ATOM 778 N N . ILE A 1 97 ? -0.816 -15.890 23.930 1.00 65.06 97 ILE A N 1
ATOM 779 C CA . ILE A 1 97 ? -1.967 -16.429 24.682 1.00 65.06 97 ILE A CA 1
ATOM 780 C C . ILE A 1 97 ? -3.269 -15.649 24.387 1.00 65.06 97 ILE A C 1
ATOM 782 O O . ILE A 1 97 ? -4.364 -16.125 24.687 1.00 65.06 97 ILE A O 1
ATOM 786 N N . PHE A 1 98 ? -3.179 -14.468 23.769 1.00 69.31 98 PHE A N 1
ATOM 787 C CA . PHE A 1 98 ? -4.309 -13.564 23.542 1.00 69.31 98 PHE A CA 1
ATOM 788 C C . PHE A 1 98 ? -4.647 -13.412 22.058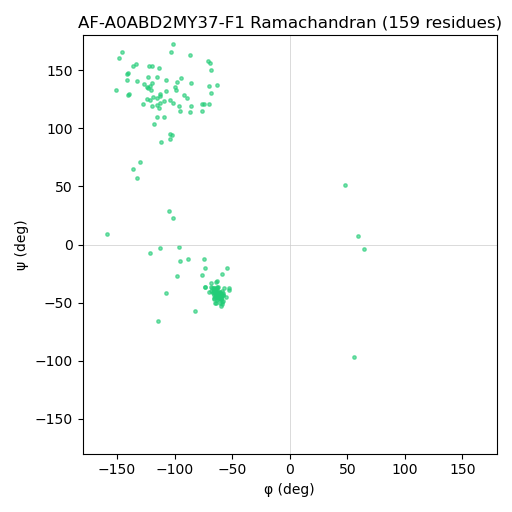 1.00 69.31 98 PHE A C 1
ATOM 790 O O . PHE A 1 98 ? -3.788 -13.507 21.184 1.00 69.31 98 PHE A O 1
ATOM 797 N N . ASN A 1 99 ? -5.915 -13.127 21.770 1.00 77.31 99 ASN A N 1
ATOM 798 C CA . ASN A 1 99 ? -6.351 -12.744 20.431 1.00 77.31 99 ASN A CA 1
ATOM 799 C C . ASN A 1 99 ? -6.398 -11.220 20.356 1.00 77.31 99 ASN A C 1
ATOM 801 O O . ASN A 1 99 ? -7.157 -10.595 21.093 1.00 77.31 99 ASN A O 1
ATOM 805 N N . LEU A 1 100 ? -5.601 -10.643 19.464 1.00 79.56 100 LEU A N 1
ATOM 806 C CA . LEU A 1 100 ? -5.621 -9.226 19.147 1.00 79.56 100 LEU A CA 1
ATOM 807 C C . LEU A 1 100 ? -6.676 -8.999 18.066 1.00 79.56 100 LEU A C 1
ATOM 809 O O . LEU A 1 100 ? -6.537 -9.481 16.940 1.00 79.56 100 LEU A O 1
ATOM 813 N N . ASN A 1 101 ? -7.730 -8.269 18.416 1.00 81.19 101 ASN A N 1
ATOM 814 C CA . ASN A 1 101 ? -8.782 -7.868 17.491 1.00 81.19 101 ASN A CA 1
ATOM 815 C C . ASN A 1 101 ? -8.675 -6.376 17.194 1.00 81.19 101 ASN A C 1
ATOM 817 O O . ASN A 1 101 ? -8.581 -5.566 18.115 1.00 81.19 101 ASN A O 1
ATOM 821 N N . PHE A 1 102 ? -8.740 -6.004 15.921 1.00 83.25 102 PHE A N 1
ATOM 822 C CA . PHE A 1 102 ? -8.832 -4.605 15.528 1.00 83.25 102 PHE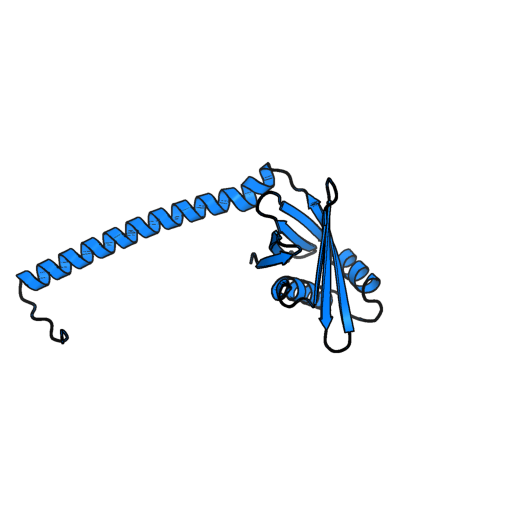 A CA 1
ATOM 823 C C . PHE A 1 102 ? -9.774 -4.433 14.339 1.00 83.25 102 PHE A C 1
ATOM 825 O O . PHE A 1 102 ? -9.796 -5.263 13.429 1.00 83.25 102 PHE A O 1
ATOM 832 N N . GLU A 1 103 ? -10.556 -3.356 14.354 1.00 85.94 103 GLU A N 1
ATOM 833 C CA . GLU A 1 103 ? -11.493 -3.006 13.290 1.00 85.94 103 GLU A CA 1
ATOM 834 C C . GLU A 1 103 ? -11.166 -1.618 12.730 1.00 85.94 103 GLU A C 1
ATOM 836 O O . GLU A 1 103 ? -11.113 -0.626 13.461 1.00 85.94 103 GLU A O 1
ATOM 841 N N . PHE A 1 104 ? -10.958 -1.569 11.418 1.00 86.12 104 PHE A N 1
ATOM 842 C CA . PHE A 1 104 ? -10.796 -0.349 10.638 1.00 86.12 104 PHE A CA 1
ATOM 843 C C . PHE A 1 104 ? -12.107 -0.008 9.943 1.00 86.12 104 PHE A C 1
ATOM 845 O O . PHE A 1 104 ? -12.736 -0.876 9.339 1.00 86.12 104 PHE A O 1
ATOM 852 N N . LEU A 1 105 ? -12.494 1.261 9.984 1.00 87.38 105 LEU A N 1
ATOM 853 C CA . LEU A 1 105 ? -13.668 1.802 9.313 1.00 87.38 105 LEU A CA 1
ATOM 854 C C . LEU A 1 105 ? -13.198 2.726 8.191 1.00 87.38 105 LEU A C 1
ATOM 856 O O . LEU A 1 105 ? -13.039 3.933 8.364 1.00 87.38 105 LEU A O 1
ATOM 860 N N . LEU A 1 106 ? -12.967 2.151 7.015 1.00 89.62 106 LEU A N 1
ATOM 861 C CA . LEU A 1 106 ? -12.429 2.876 5.876 1.00 89.62 106 LEU A CA 1
ATOM 862 C C . LEU A 1 106 ? -13.533 3.567 5.070 1.00 89.62 106 LEU A C 1
ATOM 864 O O . LEU A 1 106 ? -14.598 3.010 4.803 1.00 89.62 106 LEU A O 1
ATOM 868 N N . SER A 1 107 ? -13.256 4.790 4.636 1.00 88.56 107 SER A N 1
ATOM 869 C CA . SER A 1 107 ? -14.137 5.602 3.796 1.00 88.56 107 SER A CA 1
ATOM 870 C C . SER A 1 107 ? -13.718 5.505 2.332 1.00 88.56 107 SER A C 1
ATOM 872 O O . SER A 1 107 ? -12.524 5.471 2.032 1.00 88.56 107 SER A O 1
ATOM 874 N N . ARG A 1 108 ? -14.674 5.415 1.401 1.00 88.00 108 ARG A N 1
ATOM 875 C CA . ARG A 1 108 ? -14.356 5.369 -0.035 1.00 88.00 108 ARG A CA 1
ATOM 876 C C . ARG A 1 108 ? -13.793 6.719 -0.487 1.00 88.00 108 ARG A C 1
ATOM 878 O O . ARG A 1 108 ? -14.408 7.752 -0.246 1.00 88.00 108 ARG A O 1
ATOM 885 N N . LEU A 1 109 ? -12.661 6.698 -1.185 1.00 86.38 109 LEU A N 1
ATOM 886 C CA . LEU A 1 109 ? -12.079 7.894 -1.795 1.00 86.38 109 LEU A CA 1
ATOM 887 C C . LEU A 1 109 ? -12.646 8.158 -3.194 1.00 86.38 109 LEU A C 1
ATOM 889 O O . LEU A 1 109 ? -13.221 7.270 -3.833 1.00 86.38 109 LEU A O 1
ATOM 893 N N . SER A 1 110 ? -12.457 9.389 -3.674 1.00 84.50 110 SER A N 1
ATOM 894 C CA . SER A 1 110 ? -12.837 9.783 -5.029 1.00 84.50 110 SER A CA 1
ATOM 895 C C . SER A 1 110 ? -11.927 9.147 -6.085 1.00 84.50 110 SER A C 1
ATOM 897 O O . SER A 1 110 ? -10.781 8.766 -5.826 1.00 84.50 110 SER A O 1
ATOM 899 N N . GLU A 1 111 ? -12.443 9.056 -7.309 1.00 81.06 111 GLU A N 1
ATOM 900 C CA . GLU A 1 111 ? -11.703 8.528 -8.461 1.00 81.06 111 GLU A CA 1
ATOM 901 C C . GLU A 1 111 ? -10.480 9.392 -8.806 1.00 81.06 111 GLU A C 1
ATOM 903 O O . GLU A 1 111 ? -9.445 8.866 -9.210 1.00 81.06 111 GLU A O 1
ATOM 908 N N . GLU A 1 112 ? -10.549 10.704 -8.563 1.00 82.50 112 GLU A N 1
ATOM 909 C CA . GLU A 1 112 ? -9.416 11.618 -8.739 1.00 82.50 112 GLU A CA 1
ATOM 910 C C . GLU A 1 112 ? -8.254 11.278 -7.799 1.00 82.50 112 GLU A C 1
ATOM 912 O O . GLU A 1 112 ? -7.096 11.246 -8.223 1.00 82.50 112 GLU A O 1
ATOM 917 N N . THR A 1 113 ? -8.550 10.969 -6.530 1.00 78.81 113 THR A N 1
ATOM 918 C CA . THR A 1 113 ? -7.532 10.542 -5.558 1.00 78.81 113 THR A CA 1
ATOM 919 C C . THR A 1 113 ? -6.968 9.166 -5.910 1.00 78.81 113 THR A C 1
ATOM 921 O O . THR A 1 113 ? -5.770 8.930 -5.768 1.00 78.81 113 THR A O 1
ATOM 924 N N . PHE A 1 114 ? -7.803 8.258 -6.424 1.00 79.19 114 PHE A N 1
ATOM 925 C CA . PHE A 1 114 ? -7.327 6.969 -6.926 1.00 79.19 114 PHE A CA 1
ATOM 926 C C . PHE A 1 114 ? -6.344 7.145 -8.089 1.00 79.19 114 PHE A C 1
ATOM 928 O O . PHE A 1 114 ? -5.269 6.536 -8.097 1.00 79.19 114 PHE A O 1
ATOM 935 N N . TYR A 1 115 ? -6.667 8.022 -9.042 1.00 81.19 115 TYR A N 1
ATOM 936 C CA . TYR A 1 115 ? -5.776 8.309 -10.158 1.00 81.19 115 TYR A CA 1
ATOM 937 C C . TYR A 1 115 ? -4.455 8.923 -9.685 1.00 81.19 115 TYR A C 1
ATOM 939 O O . TYR A 1 115 ? -3.392 8.479 -10.115 1.00 81.19 115 TYR A O 1
ATOM 947 N N . SER A 1 116 ? -4.488 9.916 -8.796 1.00 83.00 116 SER A N 1
ATOM 948 C CA . SER A 1 116 ? -3.273 10.616 -8.366 1.00 83.00 116 SER A CA 1
ATOM 949 C C . SER A 1 116 ? -2.328 9.742 -7.533 1.00 83.00 116 SER A C 1
ATOM 951 O O . SER A 1 116 ? -1.110 9.882 -7.659 1.00 83.00 116 SER A O 1
ATOM 953 N N . GLU A 1 117 ? -2.856 8.817 -6.729 1.00 76.88 117 GLU A N 1
ATOM 954 C CA . GLU A 1 117 ? -2.048 8.001 -5.814 1.00 76.88 117 GLU A CA 1
ATOM 955 C C . GLU A 1 117 ? -1.689 6.611 -6.333 1.00 76.88 117 GLU A C 1
ATOM 957 O O . GLU A 1 117 ? -0.674 6.048 -5.912 1.00 76.88 117 GLU A O 1
ATOM 962 N N . VAL A 1 118 ? -2.505 6.042 -7.221 1.00 79.19 118 VAL A N 1
ATOM 963 C CA . VAL A 1 118 ? -2.318 4.674 -7.718 1.00 79.19 118 VAL A CA 1
ATOM 964 C C . VAL A 1 118 ? -1.988 4.695 -9.202 1.00 79.19 118 VAL A C 1
ATOM 966 O O . VAL A 1 118 ? -0.872 4.344 -9.591 1.00 79.19 118 VAL A O 1
ATOM 969 N N . THR A 1 119 ? -2.925 5.136 -10.042 1.00 83.44 119 THR A N 1
ATOM 970 C CA . THR A 1 119 ? -2.790 5.019 -11.501 1.00 83.44 119 THR A CA 1
ATOM 971 C C . THR A 1 119 ? -1.653 5.874 -12.053 1.00 83.44 119 THR A C 1
ATOM 973 O O . THR A 1 119 ? -0.839 5.388 -12.834 1.00 83.44 119 THR A O 1
ATOM 976 N N . GLY A 1 120 ? -1.542 7.129 -11.623 1.00 86.06 120 GLY A N 1
ATOM 977 C CA . GLY A 1 120 ? -0.519 8.070 -12.069 1.00 86.06 120 GLY A CA 1
ATOM 978 C C . GLY A 1 120 ? 0.902 7.577 -11.779 1.00 86.06 120 GLY A C 1
ATOM 979 O O . GLY A 1 120 ? 1.714 7.511 -12.707 1.00 86.06 120 GLY A O 1
ATOM 980 N N . PRO A 1 121 ? 1.225 7.189 -10.530 1.00 86.62 121 PRO A N 1
ATOM 981 C CA . PRO A 1 121 ? 2.506 6.574 -10.205 1.00 86.62 121 PRO A CA 1
ATOM 982 C C . PRO A 1 121 ? 2.777 5.297 -11.006 1.00 86.62 121 PRO A C 1
ATOM 984 O O . PRO A 1 121 ? 3.871 5.170 -11.546 1.00 86.62 121 PRO A O 1
ATOM 987 N N . LEU A 1 122 ? 1.791 4.403 -11.164 1.00 87.00 122 LEU A N 1
ATOM 988 C CA . LEU A 1 122 ? 1.952 3.176 -11.955 1.00 87.00 122 LEU A CA 1
ATOM 989 C C . LEU A 1 122 ? 2.305 3.468 -13.416 1.00 87.00 122 LEU A C 1
ATOM 991 O O . LEU A 1 122 ? 3.263 2.898 -13.931 1.00 87.00 122 LEU A O 1
ATOM 995 N N . VAL A 1 123 ? 1.595 4.390 -14.071 1.00 90.19 123 VAL A N 1
ATOM 996 C CA . VAL A 1 123 ? 1.877 4.783 -15.463 1.00 90.19 123 VAL A CA 1
ATOM 997 C C . VAL A 1 123 ? 3.288 5.360 -15.595 1.00 90.19 123 VAL A C 1
ATOM 999 O O . VAL A 1 123 ? 4.017 5.015 -16.525 1.00 90.19 123 VAL A O 1
ATOM 1002 N N . ARG A 1 124 ? 3.716 6.200 -14.642 1.00 90.88 124 ARG A N 1
ATOM 1003 C CA . ARG A 1 124 ? 5.088 6.734 -14.618 1.00 90.88 124 ARG A CA 1
ATOM 1004 C C . ARG A 1 124 ? 6.122 5.625 -14.445 1.00 90.88 124 ARG A C 1
ATOM 1006 O O . ARG A 1 124 ? 7.151 5.658 -15.112 1.00 90.88 124 ARG A O 1
ATOM 1013 N N . THR A 1 125 ? 5.855 4.650 -13.577 1.00 91.31 125 THR A N 1
ATOM 1014 C CA . THR A 1 125 ? 6.737 3.496 -13.379 1.00 91.31 125 THR A CA 1
ATOM 1015 C C . THR A 1 125 ? 6.830 2.640 -14.637 1.00 91.31 125 THR A C 1
ATOM 1017 O O . THR A 1 125 ? 7.937 2.275 -15.012 1.00 91.31 125 THR A O 1
ATOM 1020 N N . VAL A 1 126 ? 5.714 2.362 -15.319 1.00 93.31 126 VAL A N 1
ATOM 1021 C CA . VAL A 1 126 ? 5.713 1.607 -16.584 1.00 93.31 126 VAL A CA 1
ATOM 1022 C C . VAL A 1 126 ? 6.571 2.314 -17.627 1.00 93.31 126 VAL A C 1
ATOM 1024 O O . VAL A 1 126 ? 7.508 1.716 -18.143 1.00 93.31 126 VAL A O 1
ATOM 1027 N N . ARG A 1 127 ? 6.341 3.612 -17.848 1.00 93.56 127 ARG A N 1
ATOM 1028 C CA . ARG A 1 127 ? 7.145 4.400 -18.789 1.00 93.56 127 ARG A CA 1
ATOM 1029 C C . ARG A 1 127 ? 8.633 4.393 -18.429 1.00 93.56 127 ARG A C 1
ATOM 1031 O O . ARG A 1 127 ? 9.485 4.231 -19.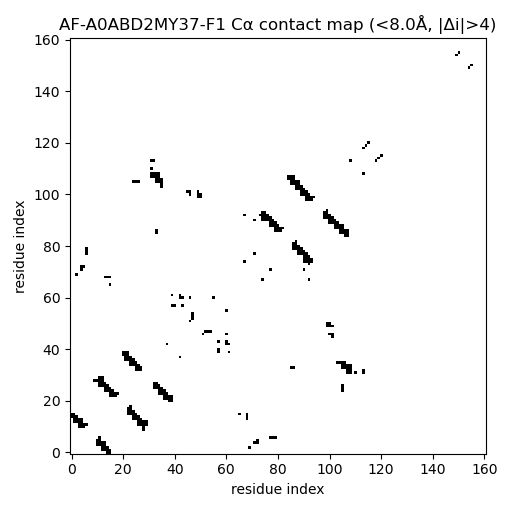295 1.00 93.56 127 ARG A O 1
ATOM 1038 N N . TYR A 1 128 ? 8.954 4.551 -17.147 1.00 94.88 128 TYR A N 1
ATOM 1039 C CA . TYR A 1 128 ? 10.335 4.480 -16.677 1.00 94.88 128 TYR A CA 1
ATOM 1040 C C . TYR A 1 128 ? 10.971 3.112 -16.968 1.00 94.88 128 TYR A C 1
ATOM 1042 O O . TYR A 1 128 ? 12.130 3.047 -17.372 1.00 94.88 128 TYR A O 1
ATOM 1050 N N . LEU A 1 129 ? 10.229 2.018 -16.778 1.00 94.44 129 LEU A N 1
ATOM 1051 C CA . LEU A 1 129 ? 10.707 0.668 -17.070 1.00 94.44 129 LEU A CA 1
ATOM 1052 C C . LEU A 1 129 ? 10.932 0.454 -18.570 1.00 94.44 129 LEU A C 1
ATOM 1054 O O . LEU A 1 129 ? 11.965 -0.101 -18.932 1.00 94.44 129 LEU A O 1
ATOM 1058 N N . GLU A 1 130 ? 10.039 0.945 -19.430 1.00 94.94 130 GLU A N 1
ATOM 1059 C CA . GLU A 1 130 ? 10.207 0.901 -20.891 1.00 94.94 130 GLU A CA 1
ATOM 1060 C C . GLU A 1 130 ? 11.462 1.666 -21.339 1.00 94.94 130 GLU A C 1
ATOM 1062 O O . GLU A 1 130 ? 12.272 1.164 -22.122 1.00 94.94 130 GLU A O 1
ATOM 1067 N N . GLU A 1 131 ? 11.684 2.865 -20.790 1.00 95.25 131 GLU A N 1
ATOM 1068 C CA . GLU A 1 131 ? 12.889 3.655 -21.064 1.00 95.25 131 GLU A CA 1
ATOM 1069 C C . GLU A 1 131 ? 14.157 2.912 -20.612 1.00 95.25 131 GLU A C 1
ATOM 1071 O O . GLU A 1 131 ? 15.164 2.879 -21.329 1.00 95.25 131 GLU A O 1
ATOM 1076 N N . LYS A 1 132 ? 14.121 2.265 -19.440 1.00 94.44 132 LYS A N 1
ATOM 1077 C C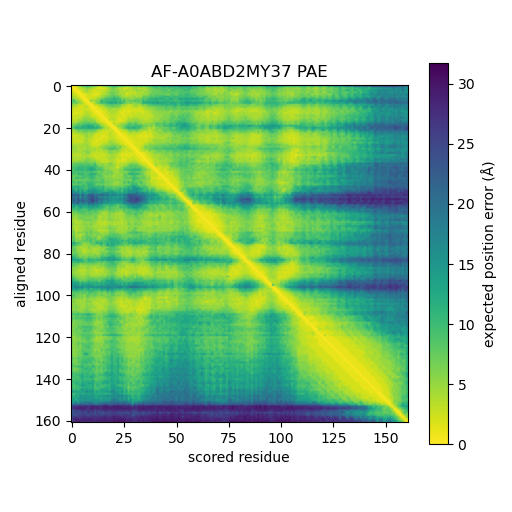A . LYS A 1 132 ? 15.242 1.455 -18.946 1.00 94.44 132 LYS A CA 1
ATOM 1078 C C . LYS A 1 132 ? 15.493 0.223 -19.800 1.00 94.44 132 LYS A C 1
ATOM 1080 O O . LYS A 1 132 ? 16.656 -0.075 -20.073 1.00 94.44 132 LYS A O 1
ATOM 1085 N N . GLU A 1 133 ? 14.445 -0.457 -20.242 1.00 95.75 133 GLU A N 1
ATOM 1086 C CA . GLU A 1 133 ? 14.555 -1.606 -21.132 1.00 95.75 133 GLU A CA 1
ATOM 1087 C C . GLU A 1 133 ? 15.247 -1.214 -22.441 1.00 95.75 133 GLU A C 1
ATOM 1089 O O . GLU A 1 133 ? 16.194 -1.878 -22.867 1.00 95.75 133 GLU A O 1
ATOM 1094 N N . LEU A 1 134 ? 14.842 -0.094 -23.044 1.00 95.69 134 LEU A N 1
ATOM 1095 C CA . LEU A 1 134 ? 15.454 0.412 -24.270 1.00 95.69 134 LEU A CA 1
ATOM 1096 C C . LEU A 1 134 ? 16.949 0.703 -24.082 1.00 95.69 134 LEU A C 1
ATOM 1098 O O . LEU A 1 134 ? 17.774 0.310 -24.910 1.00 95.69 134 LEU A O 1
ATOM 1102 N N . ILE A 1 135 ? 17.315 1.357 -22.977 1.00 95.12 135 ILE A N 1
ATOM 1103 C CA . ILE A 1 135 ? 18.718 1.638 -22.644 1.00 95.12 135 ILE A CA 1
ATOM 1104 C C . ILE A 1 135 ? 19.511 0.333 -22.495 1.00 95.12 135 ILE A C 1
ATOM 1106 O O . ILE A 1 135 ? 20.606 0.215 -23.047 1.00 95.12 135 ILE A O 1
ATOM 1110 N N . MET A 1 136 ? 18.964 -0.656 -21.784 1.00 95.00 136 MET A N 1
ATOM 1111 C CA . MET A 1 136 ? 19.622 -1.951 -21.587 1.00 95.00 136 MET A CA 1
ATOM 1112 C C . MET A 1 136 ? 19.793 -2.715 -22.903 1.00 95.00 136 MET A C 1
ATOM 1114 O O . MET A 1 136 ? 20.876 -3.237 -23.165 1.00 95.00 136 MET A O 1
ATOM 1118 N N . ARG A 1 137 ? 18.773 -2.728 -23.769 1.00 95.31 137 ARG A N 1
ATOM 1119 C CA . ARG A 1 137 ? 18.857 -3.334 -25.107 1.00 95.31 137 ARG A CA 1
ATOM 1120 C C . ARG A 1 137 ? 19.952 -2.682 -25.950 1.00 95.31 137 ARG A C 1
ATOM 1122 O O . ARG A 1 137 ? 20.752 -3.383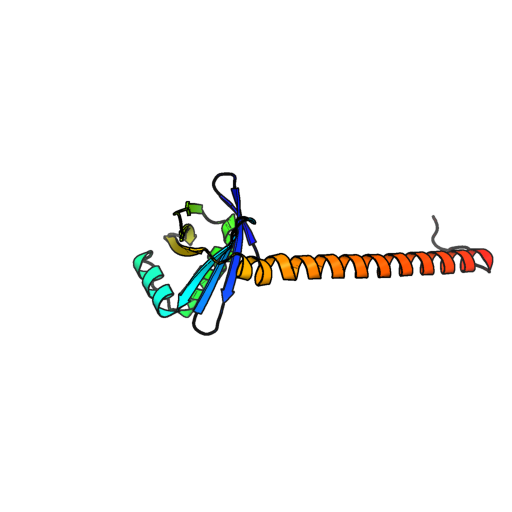 -26.562 1.00 95.31 137 ARG A O 1
ATOM 1129 N N . ASN A 1 138 ? 20.044 -1.354 -25.936 1.00 94.62 138 ASN A N 1
ATOM 1130 C CA . ASN A 1 138 ? 21.091 -0.634 -26.663 1.00 94.62 138 ASN A CA 1
ATOM 1131 C C . ASN A 1 138 ? 22.496 -0.945 -26.125 1.00 94.62 138 ASN A C 1
ATOM 1133 O O . ASN A 1 138 ? 23.437 -1.086 -26.907 1.00 94.62 138 ASN A O 1
ATOM 1137 N N . LEU A 1 139 ? 22.644 -1.086 -24.804 1.00 94.88 139 LEU A N 1
ATOM 1138 C CA . LEU A 1 139 ? 23.904 -1.503 -24.187 1.00 94.88 139 LEU A CA 1
ATOM 1139 C C . LEU A 1 139 ? 24.306 -2.922 -24.604 1.00 94.88 139 LEU A C 1
ATOM 1141 O O . LEU A 1 139 ? 25.475 -3.133 -24.922 1.00 94.88 139 LEU A O 1
ATOM 1145 N N . LEU A 1 140 ? 23.355 -3.861 -24.650 1.00 94.94 140 LEU A N 1
ATOM 1146 C CA . LEU A 1 140 ? 23.599 -5.223 -25.137 1.00 94.94 140 LEU A CA 1
ATOM 1147 C C . LEU A 1 140 ? 24.068 -5.216 -26.593 1.00 94.94 140 LEU A C 1
ATOM 1149 O O . LEU A 1 140 ? 25.133 -5.748 -26.882 1.00 94.94 140 LEU A O 1
ATOM 1153 N N . ILE A 1 141 ? 23.357 -4.513 -27.481 1.00 94.12 141 ILE A N 1
ATOM 1154 C CA . ILE A 1 141 ? 23.736 -4.401 -28.900 1.00 94.12 141 ILE A CA 1
ATOM 1155 C C . ILE A 1 141 ? 25.145 -3.814 -29.049 1.00 94.12 141 ILE A C 1
ATOM 1157 O O . ILE A 1 141 ? 25.931 -4.276 -29.876 1.00 94.12 141 ILE A O 1
ATOM 1161 N N . LYS A 1 142 ? 25.486 -2.795 -28.252 1.00 92.75 142 LYS A N 1
ATOM 1162 C CA . LYS A 1 142 ? 26.825 -2.199 -28.275 1.00 92.75 142 LYS A CA 1
ATOM 1163 C C . LYS A 1 142 ? 27.893 -3.201 -27.833 1.00 92.75 142 LYS A C 1
ATOM 1165 O O . LYS A 1 142 ? 28.926 -3.301 -28.486 1.00 92.75 142 LYS A O 1
ATOM 1170 N N . LYS A 1 143 ? 27.638 -3.957 -26.763 1.00 92.12 143 LYS A N 1
ATOM 1171 C CA . LYS A 1 143 ? 28.562 -4.985 -26.269 1.00 92.12 143 LYS A CA 1
ATOM 1172 C C . LYS A 1 143 ? 28.722 -6.141 -27.253 1.00 92.12 143 LYS A C 1
ATOM 1174 O O . LYS A 1 143 ? 29.841 -6.603 -27.444 1.00 92.12 143 LYS A O 1
ATOM 1179 N N . ASP A 1 144 ? 27.653 -6.547 -27.928 1.00 91.81 144 ASP A N 1
ATOM 1180 C CA . ASP A 1 144 ? 27.713 -7.567 -28.976 1.00 91.81 144 ASP A CA 1
ATOM 1181 C C . ASP A 1 144 ? 28.555 -7.109 -30.171 1.00 91.81 144 ASP A C 1
ATOM 1183 O O . ASP A 1 144 ? 29.346 -7.894 -30.694 1.00 91.81 144 ASP A O 1
ATOM 1187 N N . ARG A 1 145 ? 28.443 -5.836 -30.578 1.00 89.56 145 ARG A N 1
ATOM 1188 C CA . ARG A 1 145 ? 29.312 -5.261 -31.620 1.00 89.56 145 ARG A CA 1
ATOM 1189 C C . ARG A 1 145 ? 30.773 -5.234 -31.193 1.00 89.56 145 ARG A C 1
ATOM 1191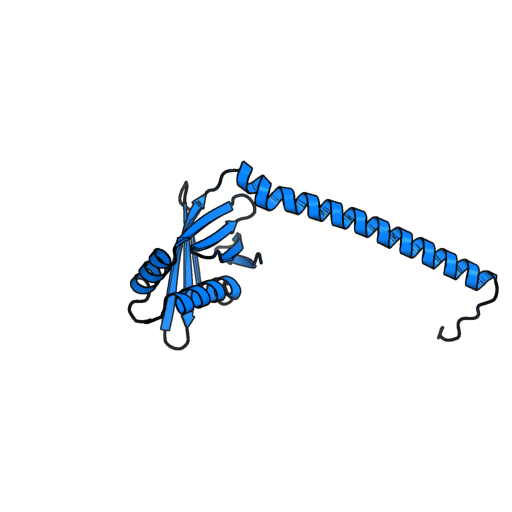 O O . ARG A 1 145 ? 31.610 -5.715 -31.946 1.00 89.56 145 ARG A O 1
ATOM 1198 N N . GLU A 1 146 ? 31.065 -4.760 -29.980 1.00 88.44 146 GLU A N 1
ATOM 1199 C CA . GLU A 1 146 ? 32.428 -4.789 -29.428 1.00 88.44 146 GLU A CA 1
ATOM 1200 C C . GLU A 1 146 ? 32.984 -6.227 -29.452 1.00 88.44 146 GLU A C 1
ATOM 1202 O O . GLU A 1 146 ? 34.098 -6.457 -29.912 1.00 88.44 146 GLU A O 1
ATOM 1207 N N . LEU A 1 147 ? 32.199 -7.230 -29.040 1.00 85.50 147 LEU A N 1
ATOM 1208 C CA . LEU A 1 147 ? 32.605 -8.640 -29.097 1.00 85.50 147 LEU A CA 1
ATOM 1209 C C . LEU A 1 147 ? 32.843 -9.147 -30.528 1.00 85.50 147 LEU A C 1
ATOM 1211 O O . LEU A 1 147 ? 33.750 -9.954 -30.739 1.00 85.50 147 LEU A O 1
ATOM 1215 N N . GLN A 1 148 ? 32.037 -8.720 -31.504 1.00 85.00 148 GLN A N 1
ATOM 1216 C CA . GLN A 1 148 ? 32.250 -9.053 -32.916 1.00 85.00 148 GLN A CA 1
ATOM 1217 C C . GLN A 1 148 ? 33.548 -8.438 -33.444 1.00 85.00 148 GLN A C 1
ATOM 1219 O O . GLN A 1 148 ? 34.332 -9.146 -34.070 1.00 85.00 148 GLN A O 1
ATOM 1224 N N . GLU A 1 149 ? 33.810 -7.167 -33.139 1.00 85.06 149 GLU A N 1
ATOM 1225 C CA . GLU A 1 149 ? 35.061 -6.482 -33.484 1.00 85.06 149 GLU A CA 1
ATOM 1226 C C . GLU A 1 149 ? 36.267 -7.198 -32.853 1.00 85.06 149 GLU A C 1
ATOM 1228 O O . GLU A 1 149 ? 37.208 -7.556 -33.558 1.00 85.06 149 GLU A O 1
ATOM 1233 N N . TYR A 1 150 ? 36.197 -7.556 -31.565 1.00 82.56 150 TYR A N 1
ATOM 1234 C CA . TYR A 1 150 ? 37.248 -8.333 -30.892 1.00 82.56 150 TYR A CA 1
ATOM 1235 C C . TYR A 1 150 ? 37.514 -9.701 -31.544 1.00 82.56 150 TYR A C 1
ATOM 1237 O O . TYR A 1 150 ? 38.674 -10.120 -31.644 1.00 82.56 150 TYR A O 1
ATOM 1245 N N . LYS A 1 151 ? 36.462 -10.406 -31.986 1.00 78.81 151 LYS A N 1
ATOM 1246 C CA . LYS A 1 151 ? 36.587 -11.680 -32.720 1.00 78.81 151 LYS A CA 1
ATOM 1247 C C . LYS A 1 151 ? 37.249 -11.496 -34.086 1.00 78.81 151 LYS A C 1
ATOM 1249 O O . LYS A 1 151 ? 38.015 -12.364 -34.491 1.00 78.81 151 LYS A O 1
ATOM 1254 N N . LEU A 1 152 ? 36.944 -10.402 -34.784 1.00 78.19 152 LEU A N 1
ATOM 1255 C CA . LEU A 1 152 ? 37.508 -10.090 -36.099 1.00 78.19 152 LEU A CA 1
ATOM 1256 C C . LEU A 1 152 ? 38.973 -9.647 -36.008 1.00 78.19 152 LEU A C 1
ATOM 1258 O O . LEU A 1 152 ? 39.762 -9.996 -36.882 1.00 78.19 152 LEU A O 1
ATOM 1262 N N . GLU A 1 153 ? 39.342 -8.902 -34.962 1.00 77.44 153 GLU A N 1
ATOM 1263 C CA . GLU A 1 153 ? 40.678 -8.320 -34.851 1.00 77.44 153 GLU A CA 1
ATOM 1264 C C . GLU A 1 153 ? 41.728 -9.299 -34.300 1.00 77.44 153 GLU A C 1
ATOM 1266 O O . GLU A 1 153 ? 42.726 -9.505 -34.989 1.00 77.44 153 GLU A O 1
ATOM 1271 N N . LYS A 1 154 ? 41.572 -9.902 -33.099 1.00 65.94 154 LYS A N 1
ATOM 1272 C CA . LYS A 1 154 ? 42.635 -10.749 -32.472 1.00 65.94 154 LYS A CA 1
ATOM 1273 C C . LYS A 1 154 ? 42.207 -11.781 -31.392 1.00 65.94 154 LYS A C 1
ATOM 1275 O O . LYS A 1 154 ? 43.082 -12.334 -30.726 1.00 65.94 154 LYS A O 1
ATOM 1280 N N . GLY A 1 155 ? 40.925 -12.057 -31.137 1.00 61.62 155 GLY A N 1
ATOM 1281 C CA . GLY A 1 155 ? 40.515 -12.751 -29.897 1.00 61.62 155 GLY A CA 1
ATOM 1282 C C . GLY A 1 155 ? 40.132 -14.237 -29.998 1.00 61.62 155 GLY A C 1
ATOM 1283 O O . GLY A 1 155 ? 38.955 -14.540 -30.176 1.00 61.62 155 GLY A O 1
ATOM 1284 N N . ASN A 1 156 ? 41.060 -15.168 -29.731 1.00 66.12 156 ASN A N 1
ATOM 1285 C CA . ASN A 1 156 ? 40.677 -16.496 -29.218 1.00 66.12 156 ASN A CA 1
ATOM 1286 C C . ASN A 1 156 ? 40.307 -16.365 -27.731 1.00 66.12 156 ASN A C 1
ATOM 1288 O O . ASN A 1 156 ? 41.124 -15.937 -26.914 1.00 66.12 156 ASN A O 1
ATOM 1292 N N . ILE A 1 157 ? 39.074 -16.725 -27.372 1.00 67.50 157 ILE A N 1
ATOM 1293 C CA . ILE A 1 157 ? 38.571 -16.644 -25.994 1.00 67.50 157 ILE A CA 1
ATOM 1294 C C . ILE A 1 157 ? 39.190 -17.785 -25.174 1.00 67.50 157 ILE A C 1
ATOM 1296 O O . ILE A 1 157 ? 39.005 -18.955 -25.488 1.00 67.50 157 ILE A O 1
ATOM 1300 N N . THR A 1 158 ? 39.911 -17.458 -24.099 1.00 67.81 158 THR A N 1
ATOM 1301 C CA . THR A 1 158 ? 40.675 -18.430 -23.288 1.00 67.81 158 THR A CA 1
ATOM 1302 C C . THR A 1 158 ? 39.802 -19.311 -22.379 1.00 67.81 158 THR A C 1
ATOM 1304 O O . THR A 1 158 ? 40.285 -20.294 -21.829 1.00 67.81 158 THR A O 1
ATOM 1307 N N . ARG A 1 159 ? 38.521 -18.965 -22.198 1.00 64.62 159 ARG A N 1
ATOM 1308 C CA . ARG A 1 159 ? 37.522 -19.723 -21.420 1.00 64.62 159 ARG A CA 1
ATOM 1309 C C . ARG A 1 159 ? 36.255 -19.903 -22.256 1.00 64.62 159 ARG A C 1
ATOM 1311 O O . ARG A 1 159 ? 35.256 -19.228 -22.039 1.00 64.62 159 ARG A O 1
ATOM 1318 N N . GLY A 1 160 ? 36.355 -20.748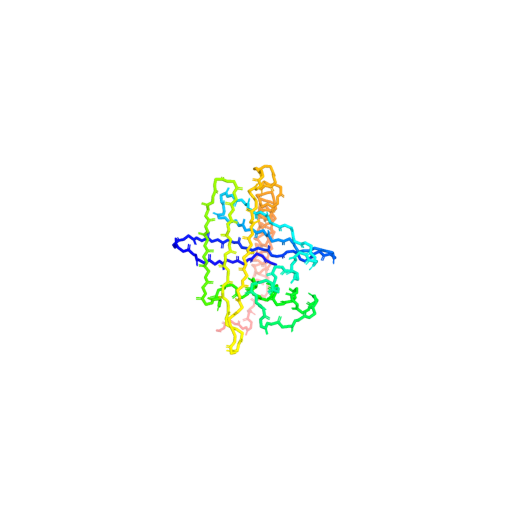 -23.273 1.00 57.16 160 GLY A N 1
ATOM 1319 C CA . GLY A 1 160 ? 35.248 -21.187 -24.120 1.00 57.16 160 GLY A CA 1
ATOM 1320 C C . GLY A 1 160 ? 35.297 -22.703 -24.282 1.00 57.16 160 GLY A C 1
ATOM 1321 O O . GLY A 1 160 ? 35.449 -23.192 -25.394 1.00 57.16 160 GLY A O 1
ATOM 1322 N N . THR A 1 161 ? 35.269 -23.415 -23.157 1.00 43.06 161 THR A N 1
ATOM 1323 C CA . THR A 1 161 ? 34.932 -24.844 -23.064 1.00 43.06 161 THR A CA 1
ATOM 1324 C C . THR A 1 161 ? 33.682 -24.963 -22.224 1.00 43.06 161 THR A C 1
ATOM 1326 O O . THR A 1 161 ? 33.699 -24.334 -21.138 1.00 43.06 161 THR A O 1
#

Organism: NCBI:txid559131

Mean predicted aligned error: 10.16 Å

Sequence (161 aa):
MWKTFVCDNNQYIIKVVPLENCIQVNLSDLKTIWREELSHENLSNRFKEANQSLGGTEENVKEQIITLINNINEAMKVQIEKKSLSLSLKITSKLDIFNLNFEFLLSRLSEETFYSEVTGPLVRTVRYLEEKELIMRNLLIKKDRELQEYKLEKGNITRGT

Nearest PDB structures (foldseek):
  7lt3-assembly1_H  TM=8.276E-01  e=1.534E-09  Homo sapiens
  2qm4-assembly2_D  TM=8.204E-01  e=2.939E-09  Homo sapiens
  3sr2-assembly3_D  TM=8.272E-01  e=3.020E-08  Homo sapiens
  3sr2-assembly5_H  TM=8.231E-01  e=5.481E-08  Homo sapiens
  3sr2-assembly3_C  TM=7.613E-01  e=2.303E-08  Homo sapiens

Solvent-accessible surface area (backbone atoms only — not comparable to full-atom values): 9127 Å² total; per-residue (Å²): 107,83,43,74,43,76,50,94,96,39,66,35,38,39,32,66,46,83,51,97,68,32,39,36,40,39,38,28,62,90,81,55,42,26,42,33,78,38,41,57,66,58,46,44,50,52,44,37,72,57,27,78,86,61,88,70,57,61,71,57,48,51,51,51,52,53,49,48,62,74,40,50,79,73,36,75,41,70,47,78,50,81,50,98,63,36,34,38,41,35,40,33,32,74,55,90,95,43,72,48,44,49,75,45,74,21,35,61,60,56,70,69,58,44,37,65,70,49,52,49,52,49,54,52,49,52,52,52,49,54,55,50,49,54,54,52,51,52,51,49,55,51,50,52,49,52,52,50,51,42,56,72,72,78,53,81,72,93,85,78,127

pLDDT: mean 81.71, std 9.09, range [43.06, 95.75]

Radius of gyration: 24.42 Å; Cα contacts (8 Å, |Δi|>4): 204; chains: 1; bounding box: 65×37×65 Å